Protein AF-A0A9Q9USA3-F1 (afdb_monomer_lite)

Secondary structure (DSSP, 8-state):
------------------PPPPHHHHHHHHHHHHHHTTS---S-TT-HHHHHHHHHHHHHHHHHHTTT-HHHHHHHHHHHTSPPPTT-TTS----------

pLDDT: mean 70.99, std 15.39, range [42.38, 88.25]

Organism: NCBI:txid488730

Structure (mmCIF, N/CA/C/O backbone):
data_AF-A0A9Q9USA3-F1
#
_entry.id   AF-A0A9Q9USA3-F1
#
loop_
_atom_site.group_PDB
_atom_site.id
_atom_site.type_symbol
_atom_site.label_atom_id
_atom_site.label_alt_id
_atom_site.label_comp_id
_atom_site.label_asym_id
_atom_site.label_entity_id
_atom_site.label_seq_id
_atom_site.pdbx_PDB_ins_code
_atom_site.Cartn_x
_atom_site.Cartn_y
_atom_site.Cartn_z
_atom_site.occupancy
_atom_site.B_iso_or_equiv
_atom_site.auth_seq_id
_atom_site.auth_comp_id
_atom_site.auth_asym_id
_atom_site.auth_atom_id
_atom_site.pdbx_PDB_model_num
ATOM 1 N N . MET A 1 1 ? -32.766 21.740 -61.682 1.00 42.78 1 MET A N 1
ATOM 2 C CA . MET A 1 1 ? -31.605 20.837 -61.537 1.00 42.78 1 MET A CA 1
ATOM 3 C C . MET A 1 1 ? -31.054 21.012 -60.123 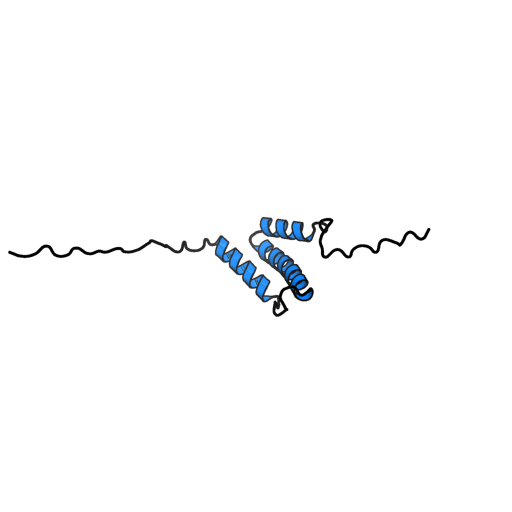1.00 42.78 1 MET A C 1
ATOM 5 O O . MET A 1 1 ? -30.608 22.105 -59.821 1.00 42.78 1 MET A O 1
ATOM 9 N N . ILE A 1 2 ? -31.480 20.176 -59.162 1.00 45.41 2 ILE A N 1
ATOM 10 C CA . ILE A 1 2 ? -30.706 19.083 -58.510 1.00 45.41 2 ILE A CA 1
ATOM 11 C C . ILE A 1 2 ? -29.259 19.457 -58.150 1.00 45.41 2 ILE A C 1
ATOM 13 O O . ILE A 1 2 ? -28.524 19.895 -59.016 1.00 45.41 2 IL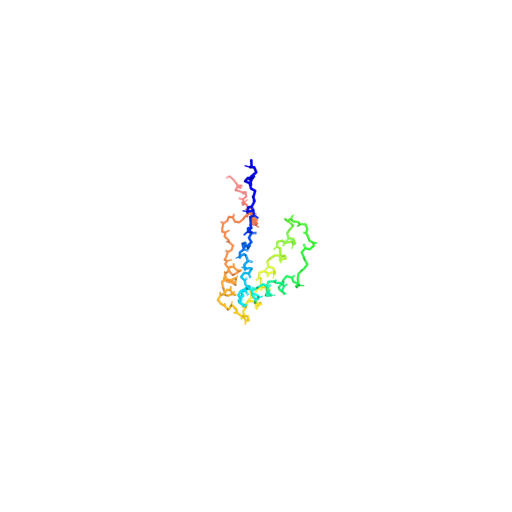E A O 1
ATOM 17 N N . SER A 1 3 ? -28.703 19.216 -56.968 1.00 45.03 3 SER A N 1
ATOM 18 C CA . SER A 1 3 ? -29.167 18.896 -55.616 1.00 45.03 3 SER A CA 1
ATOM 19 C C . SER A 1 3 ? -27.871 18.924 -54.805 1.00 45.03 3 SER A C 1
ATOM 21 O O . SER A 1 3 ? -26.968 18.140 -55.083 1.00 45.03 3 SER A O 1
ATOM 23 N N . ASN A 1 4 ? -27.750 19.826 -53.834 1.00 49.81 4 ASN A N 1
ATOM 24 C CA . ASN A 1 4 ? -26.587 19.876 -52.955 1.00 49.81 4 ASN A CA 1
ATOM 25 C C . ASN A 1 4 ? -26.698 18.709 -51.959 1.00 49.81 4 ASN A C 1
ATOM 27 O O . ASN A 1 4 ? -27.584 18.721 -51.100 1.00 49.81 4 ASN A O 1
ATOM 31 N N . ARG A 1 5 ? -25.864 17.668 -52.094 1.00 48.88 5 ARG A N 1
ATOM 32 C CA . ARG A 1 5 ? -25.862 16.536 -51.157 1.00 48.88 5 ARG A CA 1
ATOM 33 C C . ARG A 1 5 ? -24.453 16.029 -50.850 1.00 48.88 5 ARG A C 1
ATOM 35 O O . ARG A 1 5 ? -23.766 15.515 -51.718 1.00 48.88 5 ARG A O 1
ATOM 42 N N . ALA A 1 6 ? -24.164 16.083 -49.552 1.00 47.19 6 ALA A N 1
ATOM 43 C CA . ALA A 1 6 ? -23.408 15.120 -48.756 1.00 47.19 6 ALA A CA 1
ATOM 44 C C . ALA A 1 6 ? -21.913 14.906 -49.048 1.00 47.19 6 ALA A C 1
ATOM 46 O O . ALA A 1 6 ? -21.525 14.107 -49.889 1.00 47.19 6 ALA A O 1
ATOM 47 N N . GLY A 1 7 ? -21.102 15.464 -48.149 1.00 42.38 7 GLY A N 1
ATOM 48 C CA . GLY A 1 7 ? -19.858 14.861 -47.674 1.00 42.38 7 GLY A CA 1
ATOM 49 C C . GLY A 1 7 ? -19.814 14.962 -46.149 1.00 42.38 7 GLY A C 1
ATOM 50 O O . GLY A 1 7 ? -19.243 15.893 -45.599 1.00 42.38 7 GLY A O 1
ATOM 51 N N . ARG A 1 8 ? -20.531 14.060 -45.474 1.00 47.06 8 ARG A N 1
ATOM 52 C CA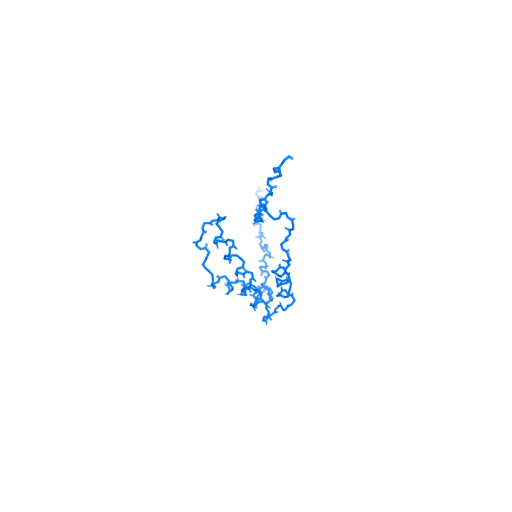 . ARG A 1 8 ? -20.651 13.933 -44.016 1.00 47.06 8 ARG A CA 1
ATOM 53 C C . ARG A 1 8 ? -19.550 12.984 -43.520 1.00 47.06 8 ARG A C 1
ATOM 55 O O . ARG A 1 8 ? -19.681 11.795 -43.778 1.00 47.06 8 ARG A O 1
ATOM 62 N N . GLY A 1 9 ? -18.555 13.491 -42.781 1.00 50.16 9 GLY A N 1
ATOM 63 C CA . GLY A 1 9 ? -17.576 12.707 -41.993 1.00 50.16 9 GLY A CA 1
ATOM 64 C C . GLY A 1 9 ? -16.576 11.867 -42.811 1.00 50.16 9 GLY A C 1
ATOM 65 O O . GLY A 1 9 ? -16.857 11.543 -43.960 1.00 50.16 9 GLY A O 1
ATOM 66 N N . PRO A 1 10 ? -15.405 11.516 -42.249 1.00 49.75 10 PRO A N 1
ATOM 67 C CA . PRO A 1 10 ? -15.345 10.867 -40.945 1.00 49.75 10 PRO A CA 1
ATOM 68 C C . PRO A 1 10 ? -14.660 11.711 -39.864 1.00 49.75 10 PRO A C 1
ATOM 70 O O . PRO A 1 10 ? -13.473 12.010 -39.925 1.00 49.75 10 PRO A O 1
ATOM 73 N N . GLU A 1 11 ? -15.424 12.004 -38.815 1.00 56.12 11 GLU A N 1
ATOM 74 C CA . GLU A 1 11 ? -14.890 12.041 -37.457 1.00 56.12 11 GLU A CA 1
ATOM 75 C C . GLU A 1 11 ? -14.382 10.627 -37.141 1.00 56.12 11 GLU A C 1
ATOM 77 O O . GLU A 1 11 ? -15.184 9.699 -37.018 1.00 56.12 11 GLU A O 1
ATOM 82 N N . ALA A 1 12 ? -13.068 10.435 -37.065 1.00 54.94 12 ALA A N 1
ATOM 83 C CA . ALA A 1 12 ? -12.465 9.258 -36.450 1.00 54.94 12 ALA A CA 1
ATOM 84 C C . ALA A 1 12 ? -10.979 9.508 -36.165 1.00 54.94 12 ALA A C 1
ATOM 86 O O . ALA A 1 12 ? -10.266 10.045 -37.009 1.00 54.94 12 ALA A O 1
ATOM 87 N N . PRO A 1 13 ? -10.448 8.956 -35.074 1.00 52.50 13 PRO A N 1
ATOM 88 C CA . PRO A 1 13 ? -10.993 8.957 -33.729 1.00 52.50 13 PRO A CA 1
ATOM 89 C C . PRO A 1 13 ? -10.015 9.693 -32.809 1.00 52.50 13 PRO A C 1
ATOM 91 O O . PRO A 1 13 ? -8.817 9.783 -33.085 1.00 52.50 13 PRO A O 1
ATOM 94 N N . GLY A 1 14 ? -10.515 10.189 -31.676 1.00 51.38 14 GLY A N 1
ATOM 95 C CA . GLY A 1 14 ? -9.652 10.573 -30.571 1.00 51.38 14 GLY A CA 1
ATOM 96 C C . GLY A 1 14 ? -8.625 9.471 -30.352 1.00 51.38 14 GLY A C 1
ATOM 97 O O . GLY A 1 14 ? -8.974 8.342 -30.004 1.00 51.38 14 GLY A O 1
ATOM 98 N N . MET A 1 15 ? -7.355 9.796 -30.584 1.00 46.94 15 MET A N 1
ATOM 99 C CA . MET A 1 15 ? -6.236 8.975 -30.159 1.00 46.94 15 MET A CA 1
ATOM 100 C C . MET A 1 15 ? -6.165 9.105 -28.635 1.00 46.94 15 MET A C 1
ATOM 102 O O . MET A 1 15 ? -5.201 9.608 -28.071 1.00 46.94 15 MET A O 1
ATOM 106 N N . ASN A 1 16 ? -7.174 8.580 -27.943 1.00 53.72 16 ASN A N 1
ATOM 107 C CA . ASN A 1 16 ? -6.935 7.918 -26.679 1.00 53.72 16 ASN A CA 1
ATOM 108 C C . ASN A 1 16 ? -6.143 6.656 -27.032 1.00 53.72 16 ASN A C 1
ATOM 110 O O . ASN A 1 16 ? -6.627 5.533 -26.926 1.00 53.72 16 ASN A O 1
ATOM 114 N N . ARG A 1 17 ? -4.897 6.853 -27.492 1.00 55.84 17 ARG A N 1
ATOM 115 C CA . ARG A 1 17 ? -3.831 5.926 -27.164 1.00 55.84 17 ARG A CA 1
ATOM 116 C C . ARG A 1 17 ? -3.909 5.903 -25.654 1.00 55.84 17 ARG A C 1
ATOM 118 O O . ARG A 1 17 ? -3.462 6.850 -25.014 1.00 55.84 17 ARG A O 1
ATOM 125 N N . HIS A 1 18 ? -4.607 4.910 -25.110 1.00 59.66 18 HIS A N 1
ATOM 126 C CA . HIS A 1 18 ? -4.405 4.495 -23.741 1.00 59.66 18 HIS A CA 1
ATOM 127 C C . HIS A 1 18 ? -2.897 4.347 -23.660 1.00 59.66 18 HIS A C 1
ATOM 129 O O . HIS A 1 18 ? -2.350 3.436 -24.280 1.00 59.66 18 HIS A O 1
ATOM 135 N N . ALA A 1 19 ? -2.230 5.368 -23.116 1.00 64.94 19 ALA A N 1
ATOM 136 C CA . ALA A 1 19 ? -0.791 5.378 -23.012 1.00 64.94 19 ALA A CA 1
ATOM 137 C C . ALA A 1 19 ? -0.484 4.072 -22.306 1.00 64.94 19 ALA A C 1
ATOM 139 O O . ALA A 1 19 ? -1.037 3.832 -21.229 1.00 64.94 19 ALA A O 1
ATOM 140 N N . GLU A 1 20 ? 0.233 3.181 -22.993 1.00 67.75 20 GLU A N 1
ATOM 141 C CA . GLU A 1 20 ? 0.580 1.899 -22.411 1.00 67.75 20 GLU A CA 1
ATOM 142 C C . GLU A 1 20 ? 1.198 2.232 -21.054 1.00 67.75 20 GLU A C 1
ATOM 144 O O . GLU A 1 20 ? 2.115 3.066 -21.017 1.00 67.75 20 GLU A O 1
ATOM 149 N N . PRO A 1 21 ? 0.599 1.750 -19.947 1.00 70.81 21 PRO A N 1
ATOM 150 C CA . PRO A 1 21 ? 1.008 2.179 -18.626 1.00 70.81 21 PRO A CA 1
ATOM 151 C C . PRO A 1 21 ? 2.494 1.907 -18.535 1.00 70.81 21 PRO A C 1
ATOM 153 O O . PRO A 1 21 ? 2.944 0.796 -18.832 1.00 70.81 21 PRO A O 1
ATOM 156 N N . ALA A 1 22 ? 3.259 2.948 -18.219 1.00 82.69 22 ALA A N 1
ATOM 157 C CA . ALA A 1 22 ? 4.696 2.825 -18.265 1.00 82.69 22 ALA A CA 1
ATOM 158 C C . ALA A 1 22 ? 5.101 1.680 -17.318 1.00 82.69 22 ALA A C 1
ATOM 160 O O . ALA A 1 22 ? 4.436 1.463 -16.304 1.00 82.69 22 ALA A O 1
ATOM 161 N N . PRO A 1 23 ? 6.174 0.926 -17.605 1.00 81.06 23 PRO A N 1
ATOM 162 C CA . PRO A 1 23 ? 6.509 -0.278 -16.839 1.00 81.06 23 PRO A CA 1
ATOM 163 C C . PRO A 1 23 ? 6.572 -0.054 -15.317 1.00 81.06 23 PRO A C 1
ATOM 165 O O . PRO A 1 23 ? 6.252 -0.946 -14.534 1.00 81.06 23 PRO A O 1
ATOM 168 N N . HIS A 1 24 ? 6.917 1.168 -14.898 1.00 81.38 24 HIS A N 1
ATOM 169 C CA . HIS A 1 24 ? 6.876 1.595 -13.503 1.00 81.38 24 HIS A CA 1
ATOM 170 C C . HIS A 1 24 ? 5.459 1.611 -12.895 1.00 81.38 24 HIS A C 1
ATOM 172 O O . HIS A 1 24 ? 5.284 1.130 -11.779 1.00 81.38 24 HIS A O 1
ATOM 178 N N . ASP A 1 25 ? 4.442 2.084 -13.620 1.00 81.75 25 ASP A N 1
ATOM 179 C CA . ASP A 1 25 ? 3.040 2.088 -13.185 1.00 81.75 25 ASP A CA 1
ATOM 180 C C . ASP A 1 25 ? 2.515 0.661 -13.023 1.00 81.75 25 ASP A C 1
ATOM 182 O O . ASP A 1 25 ? 1.786 0.356 -12.078 1.00 81.75 25 ASP A O 1
ATOM 186 N N . VAL A 1 26 ? 2.922 -0.240 -13.923 1.00 85.94 26 VAL A N 1
ATOM 187 C CA . VAL A 1 26 ? 2.569 -1.665 -13.855 1.00 85.94 26 VAL A CA 1
ATOM 188 C C . VAL A 1 26 ? 3.195 -2.313 -12.620 1.00 85.94 26 VAL A C 1
ATOM 190 O O . VAL A 1 26 ? 2.495 -2.997 -11.870 1.00 85.94 26 VAL A O 1
ATOM 193 N N . ALA A 1 27 ? 4.482 -2.061 -12.366 1.00 85.94 27 ALA A N 1
ATOM 194 C CA . ALA A 1 27 ? 5.182 -2.573 -11.189 1.00 85.94 27 ALA A CA 1
ATOM 195 C C . ALA A 1 27 ? 4.594 -2.017 -9.880 1.00 85.94 27 ALA A C 1
ATOM 197 O O . ALA A 1 27 ? 4.387 -2.769 -8.925 1.00 85.94 27 ALA A O 1
ATOM 198 N N . LEU A 1 28 ? 4.259 -0.725 -9.848 1.00 86.12 28 LEU A N 1
ATOM 199 C CA . LEU A 1 28 ? 3.607 -0.087 -8.706 1.00 86.12 28 LEU A CA 1
ATOM 200 C C . LEU A 1 28 ? 2.215 -0.683 -8.456 1.00 86.12 28 LEU A C 1
ATOM 202 O O . LEU A 1 28 ? 1.897 -1.068 -7.330 1.00 86.12 28 LEU A O 1
ATOM 206 N N . ARG A 1 29 ? 1.398 -0.826 -9.506 1.00 86.38 29 ARG A N 1
ATOM 207 C CA . ARG A 1 29 ? 0.070 -1.447 -9.415 1.00 86.38 29 ARG A CA 1
ATOM 208 C C . ARG A 1 29 ? 0.153 -2.888 -8.912 1.00 86.38 29 ARG A C 1
ATOM 210 O O . ARG A 1 29 ? -0.654 -3.276 -8.070 1.00 86.38 29 ARG A O 1
ATOM 217 N N . ALA A 1 30 ? 1.121 -3.666 -9.394 1.00 87.31 30 ALA A N 1
ATOM 218 C CA . ALA A 1 30 ? 1.339 -5.037 -8.942 1.00 87.31 30 ALA A CA 1
ATOM 219 C C . ALA A 1 30 ? 1.752 -5.094 -7.463 1.00 87.31 30 ALA A C 1
ATOM 221 O O . ALA A 1 30 ? 1.239 -5.927 -6.718 1.00 87.31 30 ALA A O 1
ATOM 222 N N . ALA A 1 31 ? 2.621 -4.182 -7.012 1.00 86.38 31 ALA A N 1
ATOM 223 C CA . ALA A 1 31 ? 3.007 -4.085 -5.605 1.00 86.38 31 ALA A CA 1
ATOM 224 C C . ALA A 1 31 ? 1.808 -3.751 -4.699 1.00 86.38 31 ALA A C 1
ATOM 226 O O . ALA A 1 31 ? 1.656 -4.360 -3.641 1.00 86.38 31 ALA A O 1
ATOM 227 N N . ILE A 1 32 ? 0.931 -2.840 -5.138 1.00 86.94 32 ILE A N 1
ATOM 228 C CA . ILE A 1 32 ? -0.306 -2.480 -4.427 1.00 86.94 32 ILE A CA 1
ATOM 229 C C . ILE A 1 32 ? -1.258 -3.674 -4.338 1.00 86.94 32 ILE A C 1
ATOM 231 O O . ILE A 1 32 ? -1.724 -3.995 -3.246 1.00 86.94 32 ILE A O 1
ATOM 235 N N . ALA A 1 33 ? -1.524 -4.346 -5.462 1.00 87.56 33 ALA A N 1
ATOM 236 C CA . ALA A 1 33 ? -2.409 -5.509 -5.497 1.00 87.56 33 ALA A CA 1
ATOM 237 C C . ALA A 1 33 ? -1.884 -6.632 -4.594 1.00 87.56 33 ALA A C 1
ATOM 239 O O . ALA A 1 33 ? -2.603 -7.124 -3.733 1.00 87.56 33 ALA A O 1
ATOM 240 N N . ALA A 1 34 ? -0.595 -6.952 -4.699 1.00 85.56 34 ALA A N 1
ATOM 241 C CA . ALA A 1 34 ? -0.005 -8.021 -3.910 1.00 85.56 34 ALA A CA 1
ATOM 242 C C . ALA A 1 34 ? 0.084 -7.696 -2.409 1.00 85.56 34 ALA A C 1
ATOM 244 O O . ALA A 1 34 ? 0.099 -8.612 -1.591 1.00 85.56 34 ALA A O 1
ATOM 245 N N . ALA A 1 35 ? 0.151 -6.415 -2.028 1.00 86.62 35 ALA A N 1
ATOM 246 C CA . ALA A 1 35 ? 0.010 -6.003 -0.633 1.00 86.62 35 ALA A CA 1
ATOM 247 C C . ALA A 1 35 ? -1.450 -6.131 -0.158 1.00 86.62 35 ALA A C 1
ATOM 249 O O . ALA A 1 35 ? -1.691 -6.587 0.960 1.00 86.62 35 ALA A O 1
ATOM 250 N N . ALA A 1 36 ? -2.423 -5.784 -1.006 1.00 85.69 36 ALA A N 1
ATOM 251 C CA . ALA A 1 36 ? -3.845 -5.887 -0.683 1.00 85.69 36 ALA A CA 1
ATOM 252 C C . ALA A 1 36 ? -4.302 -7.345 -0.527 1.00 85.69 36 ALA A C 1
ATOM 254 O O . ALA A 1 36 ? -5.039 -7.639 0.409 1.00 85.69 36 ALA A O 1
ATOM 255 N N . ASP A 1 37 ? -3.794 -8.257 -1.360 1.00 85.62 37 ASP A N 1
ATOM 256 C CA . ASP A 1 37 ? -4.118 -9.692 -1.317 1.00 85.62 37 ASP A CA 1
ATOM 257 C C . ASP A 1 37 ? -3.732 -10.366 0.010 1.00 85.62 37 ASP A C 1
ATOM 259 O O . ASP A 1 37 ? -4.270 -11.413 0.363 1.00 85.62 37 ASP A O 1
ATOM 263 N N . THR A 1 38 ? -2.812 -9.773 0.777 1.00 78.81 38 THR A N 1
ATOM 264 C CA . THR A 1 38 ? -2.419 -10.307 2.092 1.00 78.81 38 THR A CA 1
ATOM 265 C C . THR A 1 38 ? -3.401 -9.957 3.213 1.00 78.81 38 THR A C 1
ATOM 267 O O . THR A 1 38 ? -3.234 -10.430 4.339 1.00 78.81 38 THR A O 1
ATOM 270 N N . LEU A 1 39 ? -4.415 -9.127 2.941 1.00 80.69 39 LEU A N 1
ATOM 271 C CA . LEU A 1 39 ? -5.291 -8.553 3.958 1.00 80.69 39 LEU A CA 1
ATOM 272 C C . LEU A 1 39 ? -6.771 -8.705 3.610 1.00 80.69 39 LEU A C 1
ATOM 274 O O . LEU A 1 39 ? -7.206 -8.502 2.483 1.00 80.69 39 LEU A O 1
ATOM 278 N N . CYS A 1 40 ? -7.570 -8.993 4.635 1.00 74.81 40 CYS A N 1
ATOM 279 C CA . CYS A 1 40 ? -9.020 -9.011 4.523 1.00 74.81 40 CYS A CA 1
ATOM 280 C C . CYS A 1 40 ? -9.587 -7.637 4.905 1.00 74.81 40 CYS A C 1
ATOM 282 O O . CYS A 1 40 ? -9.478 -7.206 6.055 1.00 74.81 40 CYS A O 1
ATOM 284 N N . PHE A 1 41 ? -10.194 -6.946 3.939 1.00 74.50 41 PHE A N 1
ATOM 285 C CA . PHE A 1 41 ? -10.874 -5.662 4.150 1.00 74.50 41 PHE A CA 1
ATOM 286 C C . PHE A 1 41 ? -12.379 -5.810 4.414 1.00 74.50 41 PHE A C 1
ATOM 288 O O . PHE A 1 41 ? -13.097 -4.809 4.366 1.00 74.50 41 PHE A O 1
ATOM 295 N N . ASP A 1 42 ? -12.847 -7.026 4.710 1.00 78.81 42 ASP A N 1
ATOM 296 C CA . ASP A 1 42 ? -14.247 -7.361 5.007 1.00 78.81 42 ASP A CA 1
ATOM 297 C C . ASP A 1 42 ? -14.657 -6.910 6.421 1.00 78.81 42 ASP A C 1
ATOM 299 O O . ASP A 1 42 ? -15.043 -7.670 7.311 1.00 78.81 42 ASP A O 1
ATOM 303 N N . HIS A 1 43 ? -14.454 -5.624 6.678 1.00 79.62 43 HIS A N 1
ATOM 304 C CA . HIS A 1 43 ? -14.777 -4.961 7.925 1.00 79.62 43 HIS A CA 1
ATOM 305 C C . HIS A 1 43 ? -15.553 -3.691 7.606 1.00 79.62 43 HIS A C 1
ATOM 307 O O . HIS A 1 43 ? -15.295 -3.026 6.599 1.00 79.62 43 HIS A O 1
ATOM 313 N N . ALA A 1 44 ? -16.481 -3.326 8.490 1.00 80.19 44 ALA A N 1
ATOM 314 C CA . ALA A 1 44 ? -17.290 -2.133 8.305 1.00 80.19 44 ALA A CA 1
ATOM 315 C C . ALA A 1 44 ? -16.408 -0.880 8.109 1.00 80.19 44 ALA A C 1
ATOM 317 O O . ALA A 1 44 ? -15.398 -0.710 8.813 1.00 80.19 44 ALA A O 1
ATOM 318 N N . PRO A 1 45 ? -16.764 0.014 7.168 1.00 74.88 45 PRO A N 1
ATOM 319 C CA . PRO A 1 45 ? -16.079 1.289 7.007 1.00 74.88 45 PRO A CA 1
ATOM 320 C C . PRO A 1 45 ? -16.116 2.071 8.328 1.00 74.88 45 PRO A C 1
ATOM 322 O O . PRO A 1 45 ? -17.164 2.208 8.944 1.00 74.88 45 PRO A O 1
ATOM 325 N N . GLY A 1 46 ? -14.954 2.546 8.786 1.00 73.31 46 GLY A N 1
ATOM 326 C CA . GLY A 1 46 ? -14.817 3.271 10.056 1.00 73.31 46 GLY A CA 1
ATOM 327 C C . GLY A 1 46 ? -14.580 2.401 11.296 1.00 73.31 46 GLY A C 1
ATOM 328 O O . GLY A 1 46 ? -14.273 2.946 12.350 1.00 73.31 46 GLY A O 1
ATOM 329 N N . SER A 1 47 ? -14.645 1.069 11.189 1.00 80.44 47 SER A N 1
ATOM 330 C CA . SER A 1 47 ? -14.278 0.179 12.298 1.00 80.44 47 SER A CA 1
ATOM 331 C C . SER A 1 47 ? -12.790 0.291 12.648 1.00 80.44 47 SER A C 1
ATOM 333 O O . SER A 1 47 ? -11.938 0.369 11.757 1.00 80.44 47 SER A O 1
ATOM 335 N N . VAL A 1 48 ? -12.470 0.204 13.943 1.00 80.38 48 VAL A N 1
ATOM 336 C CA . VAL A 1 48 ? -11.089 0.125 14.453 1.00 80.38 48 VAL A CA 1
ATOM 337 C C . VAL A 1 48 ? -10.336 -1.042 13.813 1.00 80.38 48 VAL A C 1
ATOM 339 O O . VAL A 1 48 ? -9.180 -0.890 13.427 1.00 80.38 48 VAL A O 1
ATOM 342 N N . THR A 1 49 ? -10.999 -2.182 13.591 1.00 78.31 49 THR A N 1
ATOM 343 C CA . THR A 1 49 ? -10.397 -3.330 12.896 1.00 78.31 49 THR A CA 1
ATOM 344 C C . THR A 1 49 ? -9.983 -2.956 11.476 1.00 78.31 49 THR A C 1
ATOM 346 O O . THR A 1 49 ? -8.896 -3.310 11.033 1.00 78.31 49 THR A O 1
ATOM 349 N N . ARG A 1 50 ? -10.800 -2.164 10.771 1.00 79.12 50 ARG A N 1
ATOM 350 C CA . ARG A 1 50 ? -10.484 -1.701 9.416 1.00 79.12 50 ARG A CA 1
ATOM 351 C C . ARG A 1 50 ? -9.349 -0.678 9.407 1.00 79.12 50 ARG A C 1
ATOM 353 O O . ARG A 1 50 ? -8.501 -0.733 8.523 1.00 79.12 50 ARG A O 1
ATOM 360 N N . GLN A 1 51 ? -9.303 0.221 10.390 1.00 81.31 51 GLN A N 1
ATOM 361 C CA . GLN A 1 51 ? -8.181 1.150 10.575 1.00 81.31 51 GLN A CA 1
ATOM 362 C C . GLN A 1 51 ? -6.875 0.395 10.858 1.00 81.31 51 GLN A C 1
ATOM 364 O O . GLN A 1 51 ? -5.837 0.706 10.276 1.00 81.31 51 GLN A O 1
ATOM 369 N N . HIS A 1 52 ? -6.938 -0.655 11.675 1.00 82.19 52 HIS A N 1
ATOM 370 C CA . HIS A 1 52 ? -5.797 -1.517 11.956 1.00 82.19 52 HIS A CA 1
ATOM 371 C C . HIS A 1 52 ? -5.346 -2.308 10.714 1.00 82.19 52 HIS A C 1
ATOM 373 O O . HIS A 1 52 ? -4.150 -2.393 10.431 1.00 82.19 52 HIS A O 1
ATOM 379 N N . THR A 1 53 ? -6.286 -2.840 9.925 1.00 84.50 53 THR A N 1
ATOM 380 C CA . THR A 1 53 ? -5.989 -3.486 8.635 1.00 84.50 53 THR A CA 1
ATOM 381 C C . THR A 1 53 ? -5.331 -2.513 7.655 1.00 84.50 53 THR A C 1
ATOM 383 O O . THR A 1 53 ? -4.373 -2.889 6.988 1.00 84.50 53 THR A O 1
ATOM 386 N N . LEU A 1 54 ? -5.764 -1.248 7.607 1.00 84.00 54 LEU A N 1
ATOM 387 C CA . LEU A 1 54 ? -5.113 -0.214 6.792 1.00 84.00 54 LEU A CA 1
ATOM 388 C C . LEU A 1 54 ? -3.681 0.082 7.260 1.00 84.00 54 LEU A C 1
ATOM 390 O O . LEU A 1 54 ? -2.792 0.225 6.425 1.00 84.00 54 LEU A O 1
ATOM 394 N N . GLY A 1 55 ? -3.428 0.104 8.571 1.00 83.50 55 GLY A N 1
ATOM 395 C CA . GLY A 1 55 ? -2.066 0.210 9.105 1.00 83.50 55 GLY A CA 1
ATOM 396 C C . GLY A 1 55 ? -1.173 -0.946 8.639 1.00 83.50 55 GLY A C 1
ATOM 397 O O . GLY A 1 55 ? -0.083 -0.719 8.114 1.00 83.50 55 GLY A O 1
ATOM 398 N N . ARG A 1 56 ? -1.675 -2.186 8.730 1.00 84.50 56 ARG A N 1
ATOM 399 C CA . ARG A 1 56 ? -0.971 -3.380 8.222 1.00 84.50 56 ARG A CA 1
ATOM 400 C C . ARG A 1 56 ? -0.734 -3.322 6.713 1.00 84.50 56 ARG A C 1
ATOM 402 O O . ARG A 1 56 ? 0.323 -3.744 6.252 1.00 84.50 56 ARG A O 1
ATOM 409 N N . PHE A 1 57 ? -1.685 -2.777 5.956 1.00 87.25 57 PHE A N 1
ATOM 410 C CA . PHE A 1 57 ? -1.559 -2.603 4.510 1.00 87.25 57 PHE A CA 1
ATOM 411 C C . PHE A 1 57 ? -0.399 -1.680 4.152 1.00 87.25 57 PHE A C 1
ATOM 413 O O . PHE A 1 57 ? 0.396 -2.023 3.283 1.00 87.25 57 PHE A O 1
ATOM 420 N N . VAL A 1 58 ? -0.256 -0.550 4.849 1.00 86.38 58 VAL A N 1
ATOM 421 C CA . VAL A 1 58 ? 0.853 0.386 4.611 1.00 86.38 58 VAL A CA 1
ATOM 422 C C . VAL A 1 58 ? 2.207 -0.280 4.881 1.00 86.38 58 VAL A C 1
ATOM 424 O O . VAL A 1 58 ? 3.132 -0.105 4.088 1.00 86.38 58 VAL A O 1
ATOM 427 N N . SER A 1 59 ? 2.323 -1.094 5.938 1.00 85.88 59 SER A N 1
ATOM 428 C CA . SER A 1 59 ? 3.543 -1.869 6.211 1.00 85.88 59 SER A CA 1
ATOM 429 C C . SER A 1 59 ? 3.839 -2.893 5.109 1.00 85.88 59 SER A C 1
ATOM 431 O O . SER A 1 59 ? 4.940 -2.899 4.561 1.00 85.88 59 SER A O 1
ATOM 433 N N . ALA A 1 60 ? 2.845 -3.700 4.722 1.00 86.56 60 ALA A N 1
ATOM 434 C CA . ALA A 1 60 ? 2.996 -4.698 3.661 1.00 86.56 60 ALA A CA 1
ATOM 435 C C . ALA A 1 60 ? 3.347 -4.055 2.307 1.00 86.56 60 ALA A C 1
ATOM 437 O O . ALA A 1 60 ? 4.184 -4.569 1.563 1.00 86.56 60 ALA A O 1
ATOM 438 N N . LEU A 1 61 ? 2.752 -2.898 2.003 1.00 88.25 61 LEU A N 1
ATOM 439 C CA . LEU A 1 61 ? 3.062 -2.122 0.808 1.00 88.25 61 LEU A CA 1
ATOM 440 C C . LEU A 1 61 ? 4.499 -1.600 0.839 1.00 88.25 61 LEU A C 1
ATOM 442 O O . LEU A 1 61 ? 5.195 -1.718 -0.164 1.00 88.25 61 LEU A O 1
ATOM 446 N N . ALA A 1 62 ? 4.969 -1.066 1.968 1.00 87.06 62 ALA A N 1
ATOM 447 C CA . ALA A 1 62 ? 6.348 -0.603 2.092 1.00 87.06 62 ALA A CA 1
ATOM 448 C C . ALA A 1 62 ? 7.361 -1.737 1.855 1.00 87.06 62 ALA A C 1
ATOM 450 O O . ALA A 1 62 ? 8.374 -1.525 1.189 1.00 87.06 62 ALA A O 1
ATOM 451 N N . ASP A 1 63 ? 7.071 -2.949 2.330 1.00 87.12 63 ASP A N 1
ATOM 452 C CA . ASP A 1 63 ? 7.934 -4.112 2.105 1.00 87.12 63 ASP A CA 1
ATOM 453 C C . ASP A 1 63 ? 7.943 -4.564 0.644 1.00 87.12 63 ASP A C 1
ATOM 455 O O . ASP A 1 63 ? 9.006 -4.870 0.103 1.00 87.12 63 ASP A O 1
ATOM 459 N N . ARG A 1 64 ? 6.793 -4.527 -0.039 1.00 85.69 64 ARG A N 1
ATOM 460 C CA . ARG A 1 64 ? 6.732 -4.808 -1.484 1.00 85.69 64 ARG A CA 1
ATOM 461 C C . ARG A 1 64 ? 7.393 -3.719 -2.318 1.00 85.69 64 ARG A C 1
ATOM 463 O O . ARG A 1 64 ? 8.105 -4.035 -3.268 1.00 85.69 64 ARG A O 1
ATOM 470 N N . LEU A 1 65 ? 7.220 -2.453 -1.947 1.00 88.00 65 LEU A N 1
ATOM 471 C CA . LEU A 1 65 ? 7.891 -1.338 -2.609 1.00 88.00 65 LEU A CA 1
ATOM 472 C C . LEU A 1 65 ? 9.402 -1.378 -2.396 1.00 88.00 65 LEU A C 1
ATOM 474 O O . LEU A 1 65 ? 10.123 -0.959 -3.287 1.00 88.00 65 LEU A O 1
ATOM 478 N N . ALA A 1 66 ? 9.917 -1.933 -1.298 1.00 87.75 66 ALA A N 1
ATOM 479 C CA . ALA A 1 66 ? 11.363 -2.035 -1.095 1.00 87.75 66 ALA A CA 1
ATOM 480 C C . ALA A 1 66 ? 12.079 -2.867 -2.182 1.00 87.75 66 ALA A C 1
ATOM 482 O O . ALA A 1 66 ? 13.279 -2.692 -2.374 1.00 87.75 66 ALA A O 1
ATOM 483 N N . LEU A 1 67 ? 11.351 -3.720 -2.916 1.00 83.94 67 LEU A N 1
ATOM 484 C CA . LEU A 1 67 ? 11.892 -4.558 -3.992 1.00 83.94 67 LEU A CA 1
ATOM 485 C C . LEU A 1 67 ? 12.105 -3.810 -5.320 1.00 83.94 67 LEU A C 1
ATOM 487 O O . LEU A 1 67 ? 12.919 -4.247 -6.128 1.00 83.94 67 LEU A O 1
ATOM 491 N N . GLY A 1 68 ? 11.384 -2.709 -5.565 1.00 82.50 68 GLY A N 1
ATOM 492 C CA . GLY A 1 68 ? 11.438 -1.978 -6.846 1.00 82.50 68 GLY A CA 1
ATOM 493 C C . GLY A 1 68 ? 11.442 -0.450 -6.738 1.00 82.50 68 GLY A C 1
ATOM 494 O O . GLY A 1 68 ? 11.794 0.235 -7.690 1.00 82.50 68 GLY A O 1
ATOM 495 N N . PHE A 1 69 ? 11.086 0.087 -5.573 1.00 85.12 69 PHE A N 1
ATOM 496 C CA . PHE A 1 69 ? 10.913 1.509 -5.268 1.00 85.12 69 PHE A CA 1
ATOM 497 C C . PHE A 1 69 ? 11.431 1.824 -3.847 1.00 85.12 69 PHE A C 1
ATOM 499 O O . PHE A 1 69 ? 10.650 2.177 -2.952 1.00 85.12 69 PHE A O 1
ATOM 506 N N . PRO A 1 70 ? 12.748 1.692 -3.592 1.00 82.38 70 PRO A N 1
ATOM 507 C CA . PRO A 1 70 ? 13.299 1.785 -2.240 1.00 82.38 70 PRO A CA 1
ATOM 508 C C . PRO A 1 70 ? 13.095 3.164 -1.592 1.00 82.38 70 PRO A C 1
ATOM 510 O O . PRO A 1 70 ? 12.860 3.238 -0.386 1.00 82.38 70 PRO A O 1
ATOM 513 N N . GLN A 1 71 ? 13.105 4.255 -2.367 1.00 82.69 71 GLN A N 1
ATOM 514 C CA . GLN A 1 71 ? 12.822 5.604 -1.860 1.00 82.69 71 GLN A CA 1
ATOM 515 C C . GLN A 1 71 ? 11.361 5.751 -1.407 1.00 82.69 71 GLN A C 1
ATOM 517 O O . GLN A 1 71 ? 11.100 6.293 -0.334 1.00 82.69 71 GLN A O 1
ATOM 522 N N . SER A 1 72 ? 10.407 5.224 -2.181 1.00 82.19 72 SER A N 1
ATOM 523 C CA . SER A 1 72 ? 8.984 5.231 -1.815 1.00 82.19 72 SER A CA 1
ATOM 524 C C . SER A 1 72 ? 8.723 4.376 -0.573 1.00 82.19 72 SER A C 1
ATOM 526 O O . SER A 1 72 ? 7.983 4.790 0.319 1.00 82.19 72 SER A O 1
ATOM 528 N N . ALA A 1 73 ? 9.382 3.219 -0.465 1.00 86.25 73 ALA A N 1
ATOM 529 C CA . ALA A 1 73 ? 9.325 2.376 0.727 1.00 86.25 73 ALA A CA 1
ATOM 530 C C . ALA A 1 73 ? 9.875 3.089 1.972 1.00 86.25 73 ALA A C 1
ATOM 532 O O . ALA A 1 73 ? 9.260 3.035 3.037 1.00 86.25 73 ALA A O 1
ATOM 533 N N . ALA A 1 74 ? 11.008 3.787 1.846 1.00 82.75 74 ALA A N 1
ATOM 534 C CA . ALA A 1 74 ? 11.586 4.566 2.938 1.0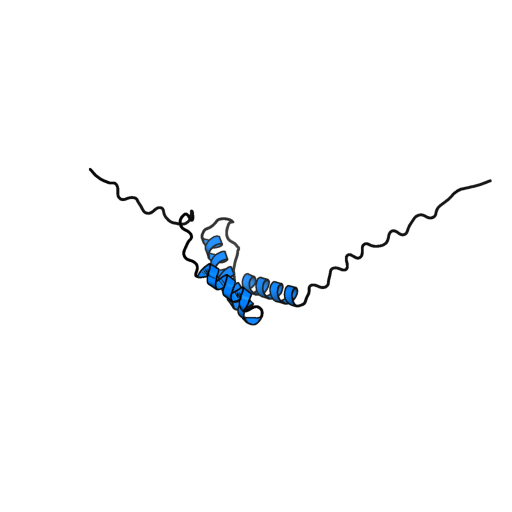0 82.75 74 ALA A CA 1
ATOM 535 C C . ALA A 1 74 ? 10.647 5.694 3.397 1.00 82.75 74 ALA A C 1
ATOM 537 O O . ALA A 1 74 ? 10.463 5.874 4.600 1.00 82.75 74 ALA A O 1
ATOM 538 N N . ALA A 1 75 ? 9.994 6.394 2.463 1.00 85.75 75 ALA A N 1
ATOM 539 C CA . ALA A 1 75 ? 9.011 7.428 2.785 1.00 85.75 75 ALA A CA 1
ATOM 540 C C . ALA A 1 75 ? 7.798 6.864 3.548 1.00 85.75 75 ALA A C 1
ATOM 542 O O . ALA A 1 75 ? 7.403 7.421 4.571 1.00 85.75 75 ALA A O 1
ATOM 543 N N . LEU A 1 76 ? 7.245 5.723 3.116 1.00 84.62 76 LEU A N 1
ATOM 544 C CA . LEU A 1 76 ? 6.146 5.064 3.835 1.00 84.62 76 LEU A CA 1
ATOM 545 C C . LEU A 1 76 ? 6.561 4.596 5.235 1.00 84.62 76 LEU A C 1
ATOM 547 O O . LEU A 1 76 ? 5.803 4.757 6.191 1.00 84.62 76 LEU A O 1
ATOM 551 N N . ARG A 1 77 ? 7.775 4.054 5.384 1.00 81.69 77 ARG A N 1
ATOM 552 C CA . ARG A 1 77 ? 8.304 3.652 6.698 1.00 81.69 77 ARG A CA 1
ATOM 553 C C . ARG A 1 77 ? 8.527 4.850 7.615 1.00 81.69 77 ARG A C 1
ATOM 555 O O . ARG A 1 77 ? 8.220 4.756 8.797 1.00 81.69 77 ARG A O 1
ATOM 562 N N . ALA A 1 78 ? 8.995 5.977 7.083 1.00 83.75 78 ALA A N 1
ATOM 563 C CA . ALA A 1 78 ? 9.140 7.215 7.844 1.00 83.75 78 ALA A CA 1
ATOM 564 C C . ALA A 1 78 ? 7.785 7.761 8.331 1.00 83.75 78 ALA A C 1
ATOM 566 O O . ALA A 1 78 ? 7.701 8.274 9.446 1.00 83.75 78 ALA A O 1
ATOM 567 N N . LEU A 1 79 ? 6.714 7.603 7.542 1.00 78.62 79 LEU A N 1
ATOM 568 C CA . LEU A 1 79 ? 5.351 7.933 7.975 1.00 78.62 79 LEU A CA 1
ATOM 569 C C . LEU A 1 79 ? 4.868 7.007 9.098 1.00 78.62 79 LEU A C 1
ATOM 571 O O . LEU A 1 79 ? 4.305 7.485 10.075 1.00 78.62 79 LEU A O 1
ATOM 575 N N . ALA A 1 80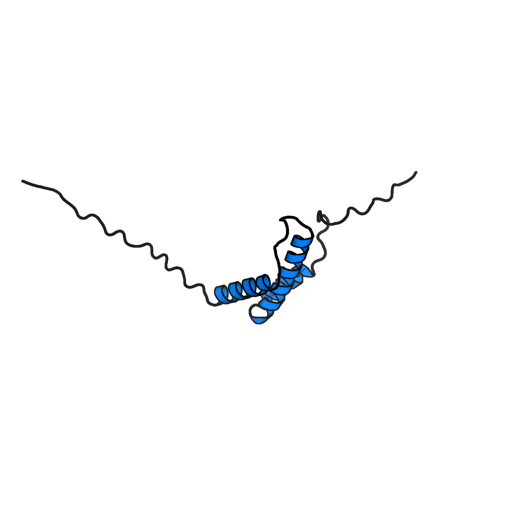 ? 5.121 5.700 8.997 1.00 74.12 80 ALA A N 1
ATOM 576 C CA . ALA A 1 80 ? 4.753 4.744 10.045 1.00 74.12 80 ALA A CA 1
ATOM 577 C C . ALA A 1 80 ? 5.557 4.937 11.345 1.00 74.12 80 ALA A C 1
ATOM 579 O O . ALA A 1 80 ? 5.035 4.711 12.433 1.00 74.12 80 ALA A O 1
ATOM 580 N N . ALA A 1 81 ? 6.818 5.357 11.231 1.00 73.06 81 ALA A N 1
ATOM 581 C CA . ALA A 1 81 ? 7.684 5.677 12.362 1.00 73.06 81 ALA A CA 1
ATOM 582 C C . ALA A 1 81 ? 7.467 7.100 12.905 1.00 73.06 81 ALA A C 1
ATOM 584 O O . ALA A 1 81 ? 8.038 7.447 13.941 1.00 73.06 81 ALA A O 1
ATOM 585 N N . SER A 1 82 ? 6.681 7.935 12.216 1.00 70.62 82 SER A N 1
ATOM 586 C CA . SER A 1 82 ? 6.416 9.292 12.682 1.00 70.62 82 SER A CA 1
ATOM 587 C C . SER A 1 82 ? 5.605 9.246 13.975 1.00 70.62 82 SER A C 1
ATOM 589 O O . SER A 1 82 ? 4.624 8.501 14.061 1.00 70.62 82 SER A O 1
ATOM 591 N N . PRO A 1 83 ? 5.988 10.042 14.989 1.00 60.72 83 PRO A N 1
ATOM 592 C CA . PRO A 1 83 ? 5.223 10.130 16.220 1.00 60.72 83 PRO A CA 1
ATOM 593 C C . PRO A 1 83 ? 3.797 10.589 15.906 1.00 60.72 83 PRO A C 1
ATOM 595 O O . PRO A 1 83 ? 3.580 11.411 15.011 1.00 60.72 83 PRO A O 1
ATOM 598 N N . ALA A 1 84 ? 2.827 10.046 16.646 1.00 60.41 84 ALA A N 1
ATOM 599 C CA . ALA A 1 84 ? 1.433 10.441 16.512 1.00 60.41 84 ALA A CA 1
ATOM 600 C C . ALA A 1 84 ? 1.327 11.969 16.598 1.00 60.41 84 ALA A C 1
ATOM 602 O O . ALA A 1 84 ? 1.830 12.590 17.535 1.00 60.41 84 ALA A O 1
ATOM 603 N N . THR A 1 85 ? 0.710 12.578 15.589 1.00 60.84 85 THR A N 1
ATOM 604 C CA . THR A 1 85 ? 0.531 14.026 15.538 1.00 60.84 85 THR A CA 1
ATOM 605 C C . THR A 1 85 ? -0.316 14.450 16.735 1.00 60.84 85 THR A C 1
ATOM 607 O O . THR A 1 85 ? -1.420 13.934 16.926 1.00 60.84 85 THR A O 1
ATOM 610 N N . THR A 1 86 ? 0.197 15.367 17.557 1.00 48.38 86 THR A N 1
ATOM 611 C CA . THR A 1 86 ? -0.533 15.920 18.702 1.00 48.38 86 THR A CA 1
ATOM 612 C C . THR A 1 86 ? -1.881 16.466 18.227 1.00 48.38 86 THR A C 1
ATOM 614 O O . THR A 1 86 ? -1.917 17.330 17.353 1.00 48.38 86 THR A O 1
ATOM 617 N N . GLY A 1 87 ? -2.985 15.950 18.774 1.00 50.34 87 GLY A N 1
ATOM 618 C CA . GLY A 1 87 ? -4.346 16.297 18.340 1.00 50.34 87 GLY A CA 1
ATOM 619 C C . GLY A 1 87 ? -5.020 15.266 17.428 1.00 50.34 87 GLY A C 1
ATOM 620 O O . GLY A 1 87 ? -6.096 15.540 16.900 1.00 50.34 87 GLY A O 1
ATOM 621 N N . ASN A 1 88 ? -4.432 14.079 17.246 1.00 46.44 88 ASN A N 1
ATOM 622 C CA . ASN A 1 88 ? -5.122 12.969 16.595 1.00 46.44 88 ASN A CA 1
ATOM 623 C C . ASN A 1 88 ? -6.393 12.603 17.397 1.00 46.44 88 ASN A C 1
ATOM 625 O O . ASN A 1 88 ? -6.280 12.310 18.587 1.00 46.44 88 ASN A O 1
ATOM 629 N N . PRO A 1 89 ? -7.593 12.578 16.788 1.00 55.22 89 PRO A N 1
ATOM 630 C CA . PRO A 1 89 ? -8.835 12.214 17.477 1.00 55.22 89 PRO A CA 1
ATOM 631 C C . PRO A 1 89 ? -8.855 10.769 18.008 1.00 55.22 89 PRO A C 1
ATOM 633 O O . PRO A 1 89 ? -9.713 10.433 18.818 1.00 55.22 89 PRO A O 1
ATOM 636 N N . ALA A 1 90 ? -7.916 9.915 17.581 1.00 55.28 90 ALA A N 1
ATOM 637 C CA . ALA A 1 90 ? -7.706 8.581 18.145 1.00 55.28 90 ALA A CA 1
ATOM 638 C C . ALA A 1 90 ? -6.823 8.575 19.407 1.00 55.28 90 ALA A C 1
ATOM 640 O O . ALA A 1 90 ? -6.652 7.527 20.028 1.00 55.28 90 ALA A O 1
ATOM 641 N N . GLN A 1 91 ? -6.241 9.716 19.789 1.00 50.47 91 GLN A N 1
ATOM 642 C CA . GLN A 1 91 ? -5.516 9.847 21.043 1.00 50.47 91 GLN A CA 1
ATOM 643 C C . GLN A 1 91 ? -6.558 9.859 22.166 1.00 50.47 91 GLN A C 1
ATOM 645 O O . GLN A 1 91 ? -7.392 10.768 22.191 1.00 50.47 91 GLN A O 1
ATOM 650 N N . PRO A 1 92 ? -6.559 8.874 23.086 1.00 52.78 92 PRO A N 1
ATOM 651 C CA . PRO A 1 92 ? -7.413 8.954 24.257 1.00 52.78 92 PRO A CA 1
ATOM 652 C C . PRO A 1 92 ? -7.094 10.281 24.932 1.00 52.78 92 PRO A C 1
ATOM 654 O O . PRO A 1 92 ? -5.926 10.541 25.247 1.00 52.78 92 PRO A O 1
ATOM 657 N N . ALA A 1 93 ? -8.103 11.136 25.107 1.00 53.78 93 ALA A N 1
ATOM 658 C CA . ALA A 1 93 ? -7.970 12.274 25.994 1.00 53.78 93 ALA A CA 1
ATOM 659 C C . ALA A 1 93 ? -7.454 11.702 27.315 1.00 53.78 93 ALA A C 1
ATOM 661 O O . ALA A 1 93 ? -8.117 10.869 27.933 1.00 53.78 93 ALA A O 1
ATOM 662 N N . GLN A 1 94 ? -6.217 12.048 27.677 1.00 56.34 94 GLN A N 1
ATOM 663 C CA . GLN A 1 94 ? -5.680 11.709 28.985 1.00 56.34 94 GLN A CA 1
ATOM 664 C C . GLN A 1 94 ? -6.733 12.177 29.993 1.00 56.34 94 GLN A C 1
ATOM 666 O O . GLN A 1 94 ? -7.115 13.350 29.912 1.00 56.34 94 GLN A O 1
ATOM 671 N N . PRO A 1 95 ? -7.256 11.303 30.874 1.00 50.06 95 PRO A N 1
ATOM 672 C CA . PRO A 1 95 ? -8.152 11.743 31.927 1.00 50.06 95 PRO A CA 1
ATOM 673 C C . PRO A 1 95 ? -7.425 12.854 32.676 1.00 50.06 95 PRO A C 1
ATOM 675 O O . PRO A 1 95 ? -6.373 12.619 33.270 1.00 50.06 95 PRO A O 1
ATOM 678 N N . GLN A 1 96 ? -7.922 14.085 32.558 1.00 53.59 96 GLN A N 1
ATOM 679 C CA . GLN A 1 96 ? -7.441 15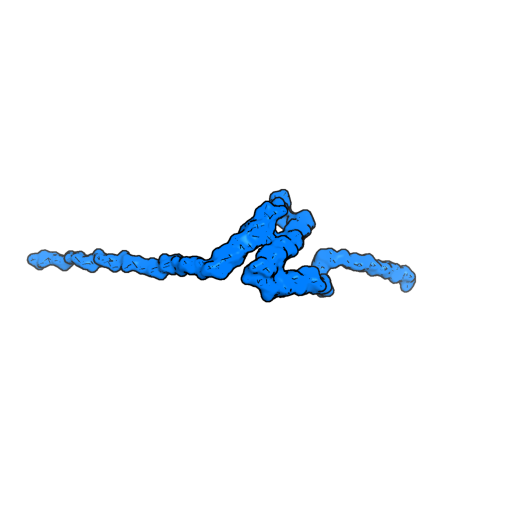.179 33.382 1.00 53.59 96 GLN A CA 1
ATOM 680 C C . GLN A 1 96 ? -7.676 14.728 34.823 1.00 53.59 96 GLN A C 1
ATOM 682 O O . GLN A 1 96 ? -8.823 14.422 35.154 1.00 53.59 96 GLN A O 1
ATOM 687 N N . PRO A 1 97 ? -6.635 14.611 35.669 1.00 54.00 97 PRO A N 1
ATOM 688 C CA . PRO A 1 97 ? -6.867 14.333 37.070 1.00 54.00 97 PRO A CA 1
ATOM 689 C C . PRO A 1 97 ? -7.693 15.501 37.595 1.00 54.00 97 PRO A C 1
ATOM 691 O O . PRO A 1 97 ? -7.243 16.650 37.548 1.00 54.00 97 PRO A O 1
ATOM 694 N N . GLU A 1 98 ? -8.926 15.204 38.007 1.00 54.56 98 GLU A N 1
ATOM 695 C CA . GLU A 1 98 ? -9.797 16.147 38.687 1.00 54.56 98 GLU A CA 1
ATOM 696 C C . GLU A 1 98 ? -8.973 16.788 39.802 1.00 54.56 98 GLU A C 1
ATOM 698 O O . GLU A 1 98 ? -8.554 16.127 40.755 1.00 54.56 98 GLU A O 1
ATOM 703 N N . ARG A 1 99 ? -8.664 18.077 39.635 1.00 54.44 99 ARG A N 1
ATOM 704 C CA . ARG A 1 99 ? -8.100 18.911 40.690 1.00 54.44 99 ARG A CA 1
ATOM 705 C C . ARG A 1 99 ? -9.184 19.020 41.760 1.00 54.44 99 ARG A C 1
ATOM 707 O O . ARG A 1 99 ? -9.975 19.954 41.757 1.00 54.44 99 ARG A O 1
ATOM 714 N N . GLN A 1 100 ? -9.240 18.029 42.644 1.00 53.59 100 GLN A N 1
ATOM 715 C CA . GLN A 1 100 ? -9.858 18.172 43.950 1.00 53.59 100 GLN A CA 1
ATOM 716 C C . GLN A 1 100 ? -9.010 19.175 44.731 1.00 53.59 100 GLN A C 1
ATOM 718 O O . GLN A 1 100 ? -7.940 18.808 45.228 1.00 53.59 100 GLN A O 1
ATOM 723 N N . GLN A 1 101 ? -9.467 20.430 44.756 1.00 48.50 101 GLN A N 1
ATOM 724 C CA . GLN A 1 101 ? -9.551 21.334 45.917 1.00 48.50 101 GLN A CA 1
ATOM 725 C C . GLN A 1 101 ? -9.721 22.785 45.472 1.00 48.50 101 GLN A C 1
ATOM 727 O O . GLN A 1 101 ? -8.864 23.276 44.703 1.00 48.50 101 GLN A O 1
#

Sequence (101 aa):
MISNRAGRGPEAPGMNRHAEPAPHDVALRAAIAAAADTLCFDHAPGSVTRQHTLGRFVSALADRLALGFPQSAAALRALAASPATTGNPAQPAQPQPERQQ

Foldseek 3Di:
DDDDDDDDDDPDDPPPPVPPQPVVNVLLVVLLVVLPVVADCPDDPPDPVNVVRVLSSLLSSLVSCCVPPVVVSVVSVCVNVDPDDPPDPPPPPDPDPPPDD

Radius of gyration: 26.53 Å; chains: 1; bounding box: 45×32×108 Å